Protein AF-A0AAJ1B984-F1 (afdb_monomer_lite)

pLDDT: mean 80.34, std 15.41, range [45.12, 97.44]

Foldseek 3Di:
DPPVVVVVVVVVVVVVVVVVPPPPPPVPVPPFKWWKDFPDFPAKDFLADPVRDTPDIDTDGQIDTPNHGDDDPDSVDDDHTDIDGHDDVVVPDPPVRVVVVVVVVVVVCVVVVD

Secondary structure (DSSP, 8-state):
-HHHHHHHHHHHHHHHHHHHHS--------TTEEEEEEEEEEEEEEEE-TTS-EEEEEEEEEEEETTEE-----TTS---SEEEE---GGGTS-HHHHHHHHHHHHHHHHHH--

Structure (mmCIF, N/CA/C/O backbone):
data_AF-A0AAJ1B984-F1
#
_entry.id   AF-A0AAJ1B984-F1
#
loop_
_atom_site.group_PDB
_atom_site.id
_atom_site.type_symbol
_atom_site.label_atom_id
_atom_site.label_alt_id
_atom_site.label_comp_id
_atom_site.label_asym_id
_atom_site.label_entity_id
_atom_site.label_seq_id
_atom_site.pdbx_PDB_ins_code
_atom_site.Cartn_x
_atom_site.Cartn_y
_atom_site.Cartn_z
_atom_site.occupancy
_atom_site.B_iso_or_equiv
_atom_site.auth_seq_id
_atom_site.auth_comp_id
_atom_site.auth_asym_id
_atom_site.auth_atom_id
_atom_site.pdbx_PDB_model_num
ATOM 1 N N . MET A 1 1 ? -5.817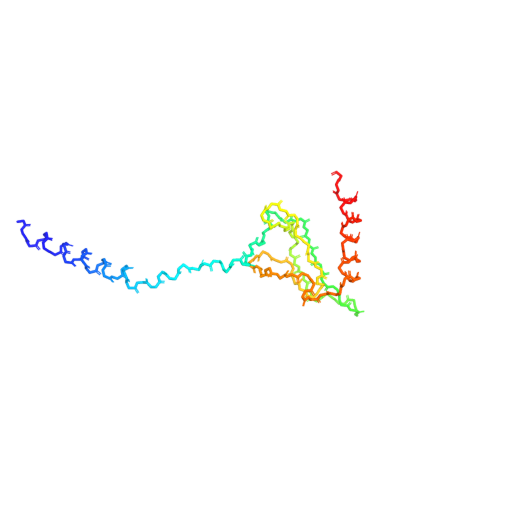 30.025 58.757 1.00 55.50 1 MET A N 1
ATOM 2 C CA . MET A 1 1 ? -6.156 29.257 57.532 1.00 55.50 1 MET A CA 1
ATOM 3 C C . MET A 1 1 ? -6.247 30.083 56.236 1.00 55.50 1 MET A C 1
ATOM 5 O O . MET A 1 1 ? -6.428 29.504 55.178 1.00 55.50 1 MET A O 1
ATOM 9 N N . THR A 1 2 ? -6.072 31.409 56.245 1.00 59.19 2 THR A N 1
ATOM 10 C CA . THR A 1 2 ? -6.345 32.275 55.072 1.00 59.19 2 THR A CA 1
ATOM 11 C C . THR A 1 2 ? -5.167 32.466 54.104 1.00 59.19 2 THR A C 1
ATOM 13 O O . THR A 1 2 ? -5.377 32.796 52.939 1.00 59.19 2 THR A O 1
ATOM 16 N N . LYS A 1 3 ? -3.920 32.249 5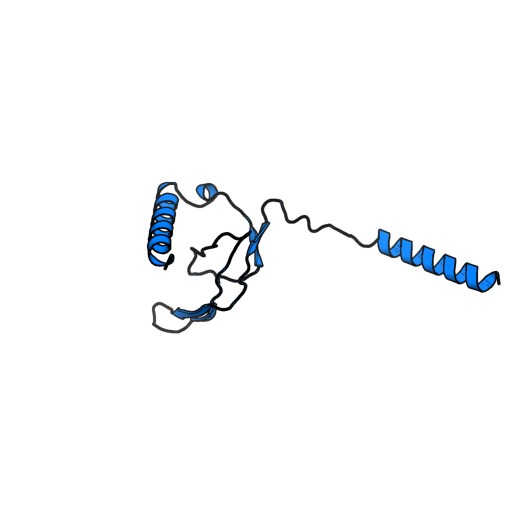4.553 1.00 58.09 3 LYS A N 1
ATOM 17 C CA . LYS A 1 3 ? -2.704 32.507 53.752 1.00 58.09 3 LYS A CA 1
ATOM 18 C C . LYS A 1 3 ? -2.345 31.357 52.800 1.00 58.09 3 LYS A C 1
ATOM 20 O O . LYS A 1 3 ? -1.936 31.611 51.673 1.00 58.09 3 LYS A O 1
ATOM 25 N N . MET A 1 4 ? -2.533 30.106 53.233 1.00 63.03 4 MET A N 1
ATOM 26 C CA . MET A 1 4 ? -2.300 28.926 52.384 1.00 63.03 4 MET A CA 1
ATOM 27 C C . MET A 1 4 ? -3.405 28.751 51.340 1.00 63.03 4 MET A C 1
ATOM 29 O O . MET A 1 4 ? -3.093 28.490 50.185 1.00 63.03 4 MET A O 1
ATOM 33 N N . LEU A 1 5 ? -4.667 29.005 51.708 1.00 63.28 5 LEU A N 1
ATOM 34 C CA . LEU A 1 5 ? -5.795 28.940 50.776 1.00 63.28 5 LEU A CA 1
ATOM 35 C C . LEU A 1 5 ? -5.663 29.975 49.648 1.00 63.28 5 LEU A C 1
ATOM 37 O O . LEU A 1 5 ? -5.831 29.631 48.486 1.00 63.28 5 LEU A O 1
ATOM 41 N N . LYS A 1 6 ? -5.244 31.212 49.964 1.00 58.22 6 LYS A N 1
ATOM 42 C CA . LYS A 1 6 ? -4.943 32.228 48.940 1.00 58.22 6 LYS A CA 1
ATOM 43 C C . LYS A 1 6 ? -3.823 31.794 47.994 1.00 58.22 6 LYS A C 1
ATOM 45 O O . LYS A 1 6 ? -3.972 31.963 46.793 1.00 58.22 6 LYS A O 1
ATOM 50 N N . ARG A 1 7 ? -2.735 31.204 48.507 1.00 61.41 7 ARG A N 1
ATOM 51 C CA . ARG A 1 7 ? -1.626 30.718 47.662 1.00 61.41 7 ARG A CA 1
ATOM 52 C C . ARG A 1 7 ? -2.047 29.561 46.758 1.00 61.41 7 ARG A C 1
ATOM 54 O O . ARG A 1 7 ? -1.621 29.523 45.609 1.00 61.41 7 ARG A O 1
ATOM 61 N N . LEU A 1 8 ? -2.910 28.671 47.248 1.00 65.56 8 LEU A N 1
ATOM 62 C CA . LEU A 1 8 ? -3.471 27.580 46.455 1.00 65.56 8 LEU A CA 1
ATOM 63 C C . LEU A 1 8 ? -4.377 28.122 45.339 1.00 65.56 8 LEU A C 1
ATOM 65 O O . LEU A 1 8 ? -4.204 27.756 44.183 1.00 65.56 8 LEU A O 1
ATOM 69 N N . CYS A 1 9 ? -5.279 29.056 45.660 1.00 60.91 9 CYS A N 1
ATOM 70 C CA . CYS A 1 9 ? -6.165 29.676 44.673 1.00 60.91 9 CYS A CA 1
ATOM 71 C C . CYS A 1 9 ? -5.389 30.458 43.605 1.00 60.91 9 CYS A C 1
ATOM 73 O O . CYS A 1 9 ? -5.721 30.359 42.429 1.00 60.91 9 CYS A O 1
ATOM 75 N N . THR A 1 10 ? -4.331 31.189 43.976 1.00 62.19 10 THR A N 1
ATOM 76 C CA . THR A 1 10 ? -3.473 31.879 42.998 1.00 62.19 10 THR A CA 1
ATOM 77 C C . THR A 1 10 ? -2.719 30.890 42.101 1.00 62.19 10 THR A C 1
ATOM 79 O O . THR A 1 10 ? -2.589 31.143 40.908 1.00 62.19 10 THR A O 1
ATOM 82 N N . GLY A 1 11 ? -2.279 29.745 42.637 1.00 60.19 11 GLY A N 1
ATOM 83 C CA . GLY A 1 11 ? -1.667 28.673 41.843 1.00 60.19 11 GLY A CA 1
ATOM 84 C C . GLY A 1 11 ? -2.640 28.021 40.854 1.00 60.19 11 GLY A C 1
ATOM 85 O O . GLY A 1 11 ? -2.296 27.838 39.690 1.00 60.19 11 GLY A O 1
ATOM 86 N N . PHE A 1 12 ? -3.876 27.742 41.282 1.00 61.12 12 PHE A N 1
ATOM 87 C CA . PHE A 1 12 ? -4.937 27.222 40.408 1.00 61.12 12 PHE A CA 1
ATOM 88 C C . PHE A 1 12 ? -5.330 28.214 39.304 1.00 61.12 12 PHE A C 1
ATOM 90 O O . PHE A 1 12 ? -5.505 27.811 38.157 1.00 61.12 12 PHE A O 1
ATOM 97 N N . LEU A 1 13 ? -5.421 29.508 39.626 1.00 60.53 13 LEU A N 1
ATOM 98 C CA . LEU A 1 13 ? -5.705 30.561 38.645 1.00 60.53 13 LEU A CA 1
ATOM 99 C C . LEU A 1 13 ? -4.591 30.677 37.593 1.00 60.53 13 LEU A C 1
ATOM 101 O O . LEU A 1 13 ? -4.893 30.800 36.410 1.00 60.53 13 LEU A O 1
ATOM 105 N N . ALA A 1 14 ? -3.322 30.569 38.003 1.00 59.88 14 ALA A N 1
ATOM 106 C CA . ALA A 1 14 ? -2.185 30.591 37.084 1.00 59.88 14 ALA A CA 1
ATOM 107 C C . ALA A 1 14 ? -2.136 29.350 36.168 1.00 59.88 14 ALA A C 1
ATOM 109 O O . ALA A 1 14 ? -1.814 29.463 34.985 1.00 59.88 14 ALA A O 1
ATOM 110 N N . LEU A 1 15 ? -2.500 28.170 36.682 1.00 58.72 15 LEU A N 1
ATOM 111 C CA . LEU A 1 15 ? -2.566 26.942 35.886 1.00 58.72 15 LEU A CA 1
ATOM 112 C C . LEU A 1 15 ? -3.706 26.991 34.856 1.00 58.72 15 LEU A C 1
ATOM 114 O O . LEU A 1 15 ? -3.508 26.596 33.709 1.00 58.72 15 LEU A O 1
ATOM 118 N N . ALA A 1 16 ? -4.864 27.545 35.231 1.00 56.91 16 ALA A N 1
ATOM 119 C CA . ALA A 1 16 ? -5.985 27.739 34.313 1.00 56.91 16 ALA A CA 1
ATOM 120 C C . ALA A 1 16 ? -5.607 28.648 33.130 1.00 56.91 16 ALA A C 1
ATOM 122 O O . ALA A 1 16 ? -5.941 28.332 31.991 1.00 56.91 16 ALA A O 1
ATOM 123 N N . THR A 1 17 ? -4.839 29.719 33.370 1.00 57.78 17 THR A N 1
ATOM 124 C CA . THR A 1 17 ? -4.358 30.604 32.294 1.00 57.78 17 THR A CA 1
ATOM 125 C C . THR A 1 17 ? -3.362 29.944 31.338 1.00 57.78 17 THR A C 1
ATOM 127 O O . THR A 1 17 ? -3.321 30.308 30.167 1.00 57.78 17 THR A O 1
ATOM 130 N N . VAL A 1 18 ? -2.576 28.960 31.792 1.00 58.00 18 VAL A N 1
ATOM 131 C CA . VAL A 1 18 ? -1.652 28.218 30.910 1.00 58.00 18 VAL A CA 1
ATOM 132 C C . VAL A 1 18 ? -2.416 27.218 30.041 1.00 58.00 18 VAL A C 1
ATOM 134 O O . VAL A 1 18 ? -2.117 27.086 28.859 1.00 58.00 18 VAL A O 1
ATOM 137 N N . VAL A 1 19 ? -3.448 26.568 30.587 1.00 58.03 19 VAL A N 1
ATOM 138 C CA . VAL A 1 19 ? -4.291 25.620 29.837 1.00 58.03 19 VAL A CA 1
ATOM 139 C C . VAL A 1 19 ? -5.097 26.321 28.738 1.00 58.03 19 VAL A C 1
ATOM 141 O O . VAL A 1 19 ? -5.263 25.751 27.665 1.00 58.03 19 VAL A O 1
ATOM 144 N N . THR A 1 20 ? -5.537 27.569 28.941 1.00 58.16 20 THR A N 1
ATOM 145 C CA . THR A 1 20 ? -6.234 28.336 27.887 1.00 58.16 20 THR A CA 1
ATOM 146 C C . THR A 1 20 ? -5.299 28.929 26.835 1.00 58.16 20 THR A C 1
ATOM 148 O O . THR A 1 20 ? -5.761 29.305 25.762 1.00 58.16 20 THR A O 1
ATOM 151 N N . ALA A 1 21 ? -4.004 29.049 27.136 1.00 55.97 21 ALA A N 1
ATOM 152 C CA . ALA A 1 21 ? -2.994 29.537 26.199 1.00 55.97 21 ALA A CA 1
ATOM 153 C C . ALA A 1 21 ? -2.289 28.409 25.432 1.00 55.97 21 ALA A C 1
ATOM 155 O O . ALA A 1 21 ? -1.535 28.699 24.504 1.00 55.97 21 ALA A O 1
ATOM 156 N N . LEU A 1 22 ? -2.518 27.139 25.791 1.00 50.94 22 LEU A N 1
ATOM 157 C CA . LEU A 1 22 ? -2.084 26.030 24.954 1.00 50.94 22 LEU A CA 1
ATOM 158 C C . LEU A 1 22 ? -2.905 26.079 23.661 1.00 50.94 22 LEU A C 1
ATOM 160 O O . LEU A 1 22 ? -4.132 25.956 23.730 1.00 50.94 22 LEU A O 1
ATOM 164 N N . PRO A 1 23 ? -2.268 26.231 22.486 1.00 45.12 23 PRO A N 1
ATOM 165 C CA . PRO A 1 23 ? -2.942 26.008 21.225 1.00 45.12 23 PRO A CA 1
ATOM 166 C C . PRO A 1 23 ? -3.313 24.527 21.175 1.00 45.12 23 PRO A C 1
ATOM 168 O O . PRO A 1 23 ? -2.566 23.679 20.698 1.00 45.12 23 PRO A O 1
ATOM 171 N N . THR A 1 24 ? -4.495 24.204 21.688 1.00 55.69 24 THR A N 1
ATOM 172 C CA . THR A 1 24 ? -5.230 23.021 21.276 1.00 55.69 24 THR A CA 1
ATOM 173 C C . THR A 1 24 ? -5.760 23.362 19.896 1.00 55.69 24 THR A C 1
ATOM 175 O O . THR A 1 24 ? -6.927 23.670 19.709 1.00 55.69 24 THR A O 1
ATOM 178 N N . THR A 1 25 ? -4.875 23.397 18.900 1.00 55.06 25 THR A N 1
ATOM 179 C CA . THR A 1 25 ? -5.341 23.116 17.554 1.00 55.06 25 THR A CA 1
ATOM 180 C C . THR A 1 25 ? -5.810 21.672 17.644 1.00 55.06 25 THR A C 1
ATOM 182 O O . THR A 1 25 ? -4.951 20.794 17.797 1.00 55.06 25 THR A O 1
ATOM 185 N N . PRO A 1 26 ? -7.124 21.371 17.626 1.00 51.56 26 PRO A N 1
ATOM 186 C CA . PRO A 1 26 ? -7.504 20.049 17.187 1.00 51.56 26 PRO A CA 1
ATOM 187 C C . PRO A 1 26 ? -6.782 19.889 15.855 1.00 51.56 26 PRO A C 1
ATOM 189 O O . PRO A 1 26 ? -6.962 20.695 14.937 1.00 51.56 26 PRO A O 1
ATOM 192 N N . VAL A 1 27 ? -5.906 18.893 15.759 1.00 50.97 27 VAL A N 1
ATOM 193 C CA . VAL A 1 27 ? -5.621 18.315 14.457 1.00 50.97 27 VAL A CA 1
ATOM 194 C C . VAL A 1 27 ? -6.957 17.703 14.077 1.00 50.97 27 VAL A C 1
ATOM 196 O O . VAL A 1 27 ? -7.240 16.545 14.361 1.00 50.97 27 VAL A O 1
ATOM 199 N N . HIS A 1 28 ? -7.855 18.540 13.554 1.00 46.94 28 HIS A N 1
ATOM 200 C CA . HIS A 1 28 ? -8.899 18.065 12.689 1.00 46.94 28 HIS A CA 1
ATOM 201 C C . HIS A 1 28 ? -8.106 17.306 11.648 1.00 46.94 28 HIS A C 1
ATOM 203 O O . HIS A 1 28 ? -7.372 17.926 10.875 1.00 46.94 28 HIS A O 1
ATOM 209 N N . ALA A 1 29 ? -8.168 15.974 11.710 1.00 48.97 29 ALA A N 1
ATOM 210 C CA . ALA A 1 29 ? -7.902 15.176 10.539 1.00 48.97 29 ALA A CA 1
ATOM 211 C C . ALA A 1 29 ? -8.664 15.910 9.441 1.00 48.97 29 ALA A C 1
ATOM 213 O O . ALA A 1 29 ? -9.886 16.086 9.531 1.00 48.97 29 ALA A O 1
ATOM 214 N N . GLU A 1 30 ? -7.917 16.513 8.515 1.00 49.88 30 GLU A N 1
ATOM 215 C CA . GLU A 1 30 ? -8.489 17.066 7.304 1.00 49.88 30 GLU A CA 1
ATOM 216 C C . GLU A 1 30 ? -9.494 16.009 6.848 1.00 49.88 30 GLU A C 1
ATOM 218 O O . GLU A 1 30 ? -9.142 14.834 6.862 1.00 49.88 30 GLU A O 1
ATOM 223 N N . SER A 1 31 ? -10.739 16.369 6.523 1.00 61.56 31 SER A N 1
ATOM 224 C CA . SER A 1 31 ? -11.832 15.414 6.202 1.00 61.56 31 SER A CA 1
ATOM 225 C C . SER A 1 31 ? -11.521 14.387 5.089 1.00 61.56 31 SER A C 1
ATOM 227 O O . SER A 1 31 ? -12.381 13.620 4.666 1.00 61.56 31 SER A O 1
ATOM 229 N N . LYS A 1 32 ? -10.289 14.398 4.586 1.00 77.12 32 LYS A N 1
ATOM 230 C CA . LYS A 1 32 ? -9.690 13.542 3.584 1.00 77.12 32 LYS A CA 1
ATOM 231 C C . LYS A 1 32 ? -8.542 12.685 4.129 1.00 77.12 32 LYS A C 1
ATOM 233 O O . LYS A 1 32 ? -7.933 12.000 3.329 1.00 77.12 32 LYS A O 1
ATOM 238 N N . GLN A 1 33 ? -8.170 12.717 5.405 1.00 87.62 33 GLN A N 1
ATOM 239 C CA . GLN A 1 33 ? -7.086 11.881 5.926 1.00 87.62 33 GLN A CA 1
ATOM 240 C C . GLN A 1 33 ? -7.618 10.590 6.539 1.00 87.62 33 GLN A C 1
ATOM 242 O O . GLN A 1 33 ? -8.492 10.625 7.398 1.00 87.62 33 GLN A O 1
ATOM 247 N N . TYR A 1 34 ? -7.030 9.468 6.132 1.00 88.56 34 TYR A N 1
ATOM 248 C CA . TYR A 1 34 ? -7.283 8.155 6.714 1.00 88.56 34 TYR A CA 1
ATOM 249 C C . TYR A 1 34 ? -6.029 7.612 7.369 1.00 88.56 34 TYR A C 1
ATOM 251 O O . TYR A 1 34 ? -4.922 7.796 6.860 1.00 88.56 34 TYR A O 1
ATOM 259 N N . TRP A 1 35 ? -6.202 6.924 8.489 1.00 91.19 35 TRP A N 1
ATOM 260 C CA . TRP A 1 35 ? -5.135 6.137 9.079 1.00 91.19 35 TRP A CA 1
ATOM 261 C C . TRP A 1 35 ? -5.108 4.761 8.413 1.00 91.19 35 TRP A C 1
ATOM 263 O O . TRP A 1 35 ? -6.121 4.072 8.370 1.00 91.19 35 TRP A O 1
ATOM 273 N N . THR A 1 36 ? -3.951 4.398 7.867 1.00 91.81 36 THR A N 1
ATOM 274 C CA . THR A 1 36 ? -3.666 3.035 7.405 1.00 91.81 36 THR A CA 1
ATOM 275 C C . THR A 1 36 ? -2.936 2.296 8.510 1.00 91.81 36 THR A C 1
ATOM 277 O O . THR A 1 36 ? -1.949 2.819 9.041 1.00 91.81 36 THR A O 1
ATOM 280 N N . GLU A 1 37 ? -3.380 1.090 8.840 1.00 92.12 37 GLU A N 1
ATOM 281 C CA . GLU A 1 37 ? -2.700 0.259 9.828 1.00 92.12 37 GLU A CA 1
ATOM 282 C C . GLU A 1 37 ? -2.733 -1.223 9.513 1.00 92.12 37 GLU A C 1
ATOM 284 O O . GLU A 1 37 ? -3.683 -1.732 8.930 1.00 92.12 37 GLU A O 1
ATOM 289 N N . SER A 1 38 ? -1.676 -1.900 9.947 1.00 91.62 38 SER A N 1
ATOM 290 C CA . SER A 1 38 ? -1.591 -3.350 9.993 1.00 91.62 38 SER A CA 1
ATOM 291 C C . SER A 1 38 ? -1.626 -3.817 11.438 1.00 91.62 38 SER A C 1
ATOM 293 O O . SER A 1 38 ? -0.831 -3.333 12.252 1.00 91.62 38 SER A O 1
ATOM 295 N N . ALA A 1 39 ? -2.507 -4.770 11.741 1.00 86.50 39 ALA A N 1
ATOM 296 C CA . ALA A 1 39 ? -2.598 -5.389 13.063 1.00 86.50 39 ALA A CA 1
ATOM 297 C C . ALA A 1 39 ? -1.422 -6.340 13.338 1.00 86.50 39 ALA A C 1
ATOM 299 O O . ALA A 1 39 ? -0.960 -6.457 14.474 1.00 86.50 39 ALA A O 1
ATOM 300 N N . GLU A 1 40 ? -0.907 -6.992 12.296 1.00 86.94 40 GLU A N 1
ATOM 301 C CA . GLU A 1 40 ? 0.185 -7.957 12.403 1.00 86.94 40 GLU A CA 1
ATOM 302 C C . GLU A 1 40 ? 1.180 -7.859 11.244 1.00 86.94 40 GLU A C 1
ATOM 304 O O . GLU A 1 40 ? 0.975 -7.136 10.270 1.00 86.94 40 GLU A O 1
ATOM 309 N N . ARG A 1 41 ? 2.305 -8.566 11.369 1.00 89.06 41 ARG A N 1
ATOM 310 C CA . ARG A 1 41 ? 3.259 -8.737 10.272 1.00 89.06 41 ARG A CA 1
ATOM 311 C C . ARG A 1 41 ? 2.887 -9.996 9.503 1.00 89.06 41 ARG A C 1
ATOM 313 O O . ARG A 1 41 ? 2.983 -11.083 10.065 1.00 89.06 41 ARG A O 1
ATOM 320 N N . VAL A 1 42 ? 2.587 -9.847 8.220 1.00 89.06 42 VAL A N 1
ATOM 321 C CA . VAL A 1 42 ? 2.250 -10.967 7.329 1.00 89.06 42 VAL A CA 1
ATOM 322 C C . VAL A 1 42 ? 3.449 -11.481 6.532 1.00 89.06 42 VAL A C 1
ATOM 324 O O . VAL A 1 42 ? 3.424 -12.602 6.037 1.00 89.06 42 VAL A O 1
ATOM 327 N N . GLY A 1 43 ? 4.542 -10.715 6.444 1.00 90.56 43 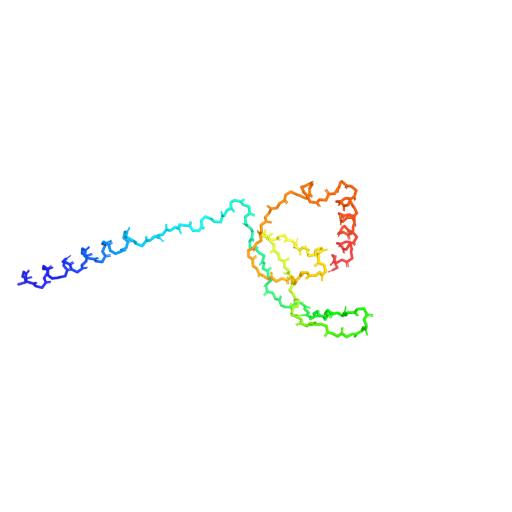GLY A N 1
ATOM 328 C CA . GLY A 1 43 ? 5.724 -11.156 5.705 1.00 90.56 43 GLY A CA 1
ATOM 329 C C . GLY A 1 43 ? 6.909 -10.197 5.743 1.00 90.56 43 GLY A C 1
ATOM 330 O O . GLY A 1 43 ? 7.015 -9.325 6.610 1.00 90.56 43 GLY A O 1
ATOM 331 N N . ILE A 1 44 ? 7.827 -10.395 4.797 1.00 90.00 44 ILE A N 1
ATOM 332 C CA . ILE A 1 44 ? 8.973 -9.524 4.521 1.00 90.00 44 ILE A CA 1
ATOM 333 C C . ILE A 1 44 ? 9.007 -9.286 3.009 1.00 90.00 44 ILE A C 1
ATOM 335 O O . ILE A 1 44 ? 8.943 -10.247 2.245 1.00 90.00 44 ILE A O 1
ATOM 339 N N . VAL A 1 45 ? 9.136 -8.027 2.594 1.00 88.31 45 VAL A N 1
ATOM 340 C CA . VAL A 1 45 ? 9.351 -7.639 1.195 1.00 88.31 45 VAL A CA 1
ATOM 341 C C . VAL A 1 45 ? 10.802 -7.230 0.998 1.00 88.31 45 VAL A C 1
ATOM 343 O O . VAL A 1 45 ? 11.354 -6.465 1.793 1.00 88.31 45 VAL A O 1
ATOM 346 N N . GLU A 1 46 ? 11.401 -7.706 -0.091 1.00 92.00 46 GLU A N 1
ATOM 347 C CA . GLU A 1 46 ? 12.692 -7.246 -0.599 1.00 92.00 46 GLU A CA 1
ATOM 348 C C . GLU A 1 46 ? 12.477 -6.482 -1.905 1.00 92.00 46 GLU A C 1
ATOM 350 O O . GLU A 1 46 ? 11.979 -7.024 -2.893 1.00 92.00 46 GLU A O 1
ATOM 355 N N . LYS A 1 47 ? 12.863 -5.205 -1.926 1.00 89.38 47 LYS A N 1
ATOM 356 C CA . LYS A 1 47 ? 12.855 -4.407 -3.148 1.00 89.38 47 LYS A CA 1
ATOM 357 C C . LYS A 1 47 ? 14.100 -4.743 -3.956 1.00 89.38 47 LYS A C 1
ATOM 359 O O . LYS A 1 47 ? 15.198 -4.313 -3.604 1.00 89.38 47 LYS A O 1
ATOM 364 N N . VAL A 1 48 ? 13.920 -5.481 -5.045 1.00 91.75 48 VAL A N 1
ATOM 365 C CA . VAL A 1 48 ? 15.005 -5.870 -5.954 1.00 91.75 48 VAL A CA 1
ATOM 366 C C . VAL A 1 48 ? 15.077 -4.900 -7.132 1.00 91.75 48 VAL A C 1
ATOM 368 O O . VAL A 1 48 ? 14.062 -4.550 -7.733 1.00 91.75 48 VAL A O 1
ATOM 371 N N . MET A 1 49 ? 16.285 -4.443 -7.446 1.00 91.50 49 MET A N 1
ATOM 372 C CA . MET A 1 49 ? 16.570 -3.549 -8.566 1.00 91.50 49 MET A CA 1
ATOM 373 C C . MET A 1 49 ? 16.756 -4.335 -9.871 1.00 91.50 49 MET A C 1
ATOM 375 O O . MET A 1 49 ? 16.963 -5.546 -9.865 1.00 91.50 49 MET A O 1
ATOM 379 N N . ASN A 1 50 ? 16.746 -3.638 -11.011 1.00 92.88 50 ASN A N 1
ATOM 380 C CA . ASN A 1 50 ? 16.911 -4.265 -12.332 1.00 92.88 50 ASN A CA 1
ATOM 381 C C . ASN A 1 50 ? 18.241 -5.024 -12.505 1.00 92.88 50 ASN A C 1
ATOM 383 O O . ASN A 1 50 ? 18.329 -5.913 -13.346 1.00 92.88 50 ASN A O 1
ATOM 387 N N . ASP A 1 51 ? 19.275 -4.670 -11.739 1.00 96.06 51 ASP A N 1
ATOM 388 C CA . ASP A 1 51 ? 20.576 -5.350 -11.730 1.00 96.06 51 ASP A CA 1
ATOM 389 C C . ASP A 1 51 ? 20.631 -6.556 -10.771 1.00 96.06 51 ASP A C 1
ATOM 391 O O . ASP A 1 51 ? 21.678 -7.186 -10.626 1.00 96.06 51 ASP A O 1
ATOM 395 N N . GLY A 1 52 ? 19.512 -6.888 -10.119 1.00 94.62 52 GLY A N 1
ATOM 396 C CA . GLY A 1 52 ? 19.391 -7.984 -9.161 1.00 94.62 52 GLY A CA 1
ATOM 397 C C . GLY A 1 52 ? 19.848 -7.645 -7.741 1.00 94.62 52 GLY A C 1
ATOM 398 O O . GLY A 1 52 ? 19.768 -8.505 -6.866 1.00 94.62 52 GLY A O 1
ATOM 399 N N . SER A 1 53 ? 20.313 -6.420 -7.476 1.00 96.56 53 SER A N 1
ATOM 400 C CA . SER A 1 53 ? 20.670 -5.996 -6.120 1.00 96.56 53 SER A CA 1
ATOM 401 C C . SER A 1 53 ? 19.432 -5.732 -5.254 1.00 96.56 53 SER A C 1
ATOM 403 O O . SER A 1 53 ? 18.386 -5.300 -5.742 1.00 96.56 53 SER A O 1
ATOM 405 N N . ILE A 1 54 ? 19.551 -5.974 -3.945 1.00 94.69 54 ILE A N 1
ATOM 406 C CA . ILE A 1 54 ? 18.498 -5.653 -2.973 1.00 94.69 54 ILE A CA 1
ATOM 407 C C . ILE A 1 54 ? 18.664 -4.191 -2.554 1.00 94.69 54 ILE A C 1
ATOM 409 O O . ILE A 1 54 ? 19.641 -3.829 -1.899 1.00 94.69 54 ILE A O 1
ATOM 413 N N . SER A 1 55 ? 17.699 -3.350 -2.922 1.00 91.50 55 SER A N 1
ATOM 414 C CA . SER A 1 55 ? 17.662 -1.939 -2.533 1.00 91.50 55 SER A CA 1
ATOM 415 C C . SER A 1 55 ? 17.204 -1.746 -1.093 1.00 91.50 55 SER A C 1
ATOM 417 O O . SER A 1 55 ? 17.689 -0.836 -0.422 1.00 91.50 55 SER A O 1
ATOM 419 N N . SER A 1 56 ? 16.229 -2.528 -0.633 1.00 90.00 56 SER A N 1
ATOM 420 C CA . SER A 1 56 ? 15.693 -2.433 0.724 1.00 90.00 56 SE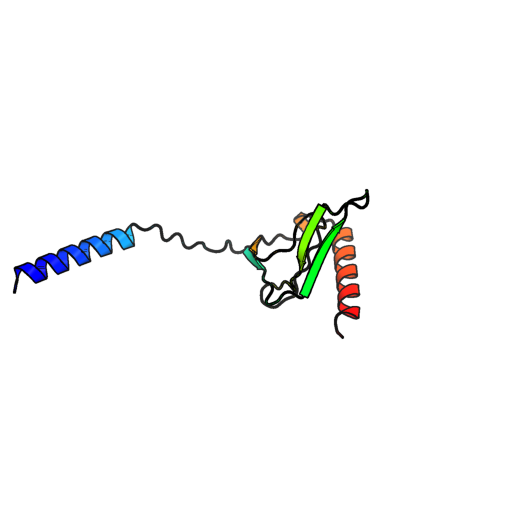R A CA 1
ATOM 421 C C . SER A 1 56 ? 14.946 -3.703 1.118 1.00 90.00 56 SER A C 1
ATOM 423 O O . SER A 1 56 ? 14.483 -4.459 0.265 1.00 90.00 56 SER A O 1
ATOM 425 N N . THR A 1 57 ? 14.799 -3.896 2.426 1.00 90.81 57 THR A N 1
ATOM 426 C CA . THR A 1 57 ? 13.991 -4.961 3.022 1.00 90.81 57 THR A CA 1
ATOM 427 C C . THR A 1 57 ? 13.078 -4.339 4.072 1.00 90.81 57 THR A C 1
ATOM 429 O O . THR A 1 57 ? 13.543 -3.538 4.890 1.00 90.81 57 THR A O 1
ATOM 432 N N . PHE A 1 58 ? 11.791 -4.680 4.075 1.00 87.25 58 PHE A N 1
ATOM 433 C CA . PHE A 1 58 ? 10.843 -4.180 5.072 1.00 87.25 58 PHE A CA 1
ATOM 434 C C . PHE A 1 58 ? 9.817 -5.237 5.487 1.00 87.25 58 PHE A C 1
ATOM 436 O O . PHE A 1 58 ? 9.582 -6.216 4.786 1.00 87.25 58 PHE A O 1
ATOM 443 N N . ASN A 1 59 ? 9.237 -5.049 6.675 1.00 88.38 59 ASN A N 1
ATOM 444 C CA . ASN A 1 59 ? 8.164 -5.905 7.174 1.00 88.38 59 ASN A CA 1
ATOM 445 C C . ASN A 1 59 ? 6.878 -5.609 6.404 1.00 88.38 59 ASN A C 1
ATOM 447 O O . ASN A 1 59 ? 6.450 -4.456 6.376 1.00 88.38 59 ASN A O 1
ATOM 451 N N . GLU A 1 60 ? 6.259 -6.651 5.860 1.00 87.69 60 GLU A N 1
ATOM 452 C CA . GLU A 1 60 ? 4.953 -6.552 5.216 1.00 87.69 60 GLU A CA 1
ATOM 453 C C . GLU A 1 60 ? 3.847 -6.674 6.256 1.00 87.69 60 GLU A C 1
ATOM 455 O O . GLU A 1 60 ? 3.882 -7.567 7.114 1.00 87.69 60 GLU A O 1
ATOM 460 N N . GLY A 1 61 ? 2.866 -5.784 6.166 1.00 89.44 61 GLY A N 1
ATOM 461 C CA . GLY A 1 61 ? 1.638 -5.830 6.945 1.00 89.44 61 GLY A CA 1
ATOM 462 C C . GLY A 1 61 ? 0.423 -6.030 6.043 1.00 89.44 61 GLY A C 1
ATOM 463 O O . GLY A 1 61 ? 0.456 -5.677 4.870 1.00 89.44 61 GLY A O 1
ATOM 464 N N . HIS A 1 62 ? -0.664 -6.558 6.600 1.00 90.31 62 HIS A N 1
ATOM 465 C CA . HIS A 1 62 ? -1.980 -6.483 5.972 1.00 90.31 62 HIS A CA 1
ATOM 466 C C . HIS A 1 62 ? -2.626 -5.162 6.387 1.00 90.31 62 HIS A C 1
ATOM 468 O O . HIS A 1 62 ? -3.155 -5.024 7.489 1.00 90.31 62 HIS A O 1
ATOM 474 N N . LEU A 1 63 ? -2.486 -4.154 5.528 1.00 91.19 63 LEU A N 1
ATOM 475 C CA . LEU A 1 63 ? -2.949 -2.805 5.826 1.00 91.19 63 LEU A CA 1
ATOM 476 C C . LEU A 1 63 ? -4.451 -2.693 5.583 1.00 91.19 63 LEU A C 1
ATOM 478 O O . LEU A 1 63 ? -4.955 -3.069 4.525 1.00 91.19 63 LEU A O 1
ATOM 482 N N . THR A 1 64 ? -5.129 -2.059 6.529 1.00 92.44 64 THR A N 1
ATOM 483 C CA . THR A 1 64 ? -6.549 -1.731 6.440 1.00 92.44 64 THR A CA 1
ATOM 484 C C . THR A 1 64 ? -6.782 -0.238 6.641 1.00 92.44 64 THR A C 1
ATOM 486 O O . THR A 1 64 ? -5.966 0.472 7.245 1.00 92.44 64 THR A O 1
ATOM 489 N N . VAL A 1 65 ? -7.899 0.248 6.105 1.00 91.00 65 VAL A N 1
ATOM 490 C CA . VAL A 1 65 ? -8.451 1.585 6.339 1.00 91.00 65 VAL A CA 1
ATOM 491 C C . VAL A 1 65 ? -9.911 1.414 6.711 1.00 91.00 65 VAL A C 1
ATOM 493 O O . VAL A 1 65 ? -10.687 0.903 5.915 1.00 91.00 65 VAL A O 1
ATOM 496 N N . GLU A 1 66 ? -10.289 1.833 7.919 1.00 89.12 66 GLU A N 1
ATOM 497 C CA . GLU A 1 66 ? -11.679 1.731 8.402 1.00 89.12 66 GLU A CA 1
ATOM 498 C C . GLU A 1 66 ? -12.264 0.301 8.326 1.00 89.12 66 GLU A C 1
ATOM 500 O O . GLU A 1 66 ? -13.473 0.125 8.223 1.00 89.12 66 GLU A O 1
ATOM 505 N N . GLY A 1 67 ? -11.407 -0.723 8.413 1.00 88.19 67 GLY A N 1
ATOM 506 C CA . GLY A 1 67 ? -11.793 -2.137 8.326 1.00 88.19 67 GLY A CA 1
ATOM 507 C C . GLY A 1 67 ? -11.809 -2.724 6.911 1.00 88.19 67 GLY A C 1
ATOM 508 O O . GLY A 1 67 ? -12.054 -3.916 6.775 1.00 88.19 67 GLY A O 1
ATOM 509 N N . GLU A 1 68 ? -11.518 -1.925 5.883 1.00 89.50 68 GLU A N 1
ATOM 510 C CA . GLU A 1 68 ? -11.403 -2.370 4.489 1.00 89.50 68 GLU A CA 1
ATOM 511 C C . GLU A 1 68 ? -9.939 -2.574 4.086 1.00 89.50 68 GLU A C 1
ATOM 513 O O . GLU A 1 68 ? -9.053 -1.835 4.531 1.00 89.50 68 GLU A O 1
ATOM 518 N N . ASP A 1 69 ? -9.689 -3.534 3.197 1.00 89.81 69 ASP A N 1
ATOM 519 C CA . ASP A 1 69 ? -8.353 -3.814 2.670 1.00 89.81 69 ASP A CA 1
ATOM 520 C C . ASP A 1 69 ? -7.793 -2.629 1.883 1.00 89.81 69 ASP A C 1
ATOM 522 O O . ASP A 1 69 ? -8.427 -2.088 0.971 1.00 89.81 69 ASP A O 1
ATOM 526 N N . ALA A 1 70 ? -6.555 -2.257 2.198 1.00 90.50 70 ALA A N 1
ATOM 527 C CA . ALA A 1 70 ? -5.826 -1.231 1.477 1.00 90.50 70 ALA A CA 1
ATOM 528 C C . ALA A 1 70 ? -4.716 -1.862 0.627 1.00 90.50 70 ALA A C 1
ATOM 530 O O . ALA A 1 70 ? -3.901 -2.638 1.120 1.00 90.50 70 ALA A O 1
ATOM 531 N N . TYR A 1 71 ? -4.639 -1.462 -0.643 1.00 88.94 71 TYR A N 1
ATOM 532 C CA . TYR A 1 71 ? -3.602 -1.907 -1.576 1.00 88.94 71 TYR A CA 1
ATOM 533 C C . TYR A 1 71 ? -2.659 -0.755 -1.932 1.00 88.94 71 TYR A C 1
ATOM 535 O O . TYR A 1 71 ? -3.102 0.354 -2.245 1.00 88.94 71 TYR A O 1
ATOM 543 N N . CYS A 1 72 ? -1.351 -1.023 -1.937 1.00 87.50 72 CYS A N 1
ATOM 544 C CA . CYS A 1 72 ? -0.361 -0.110 -2.502 1.00 87.50 72 CYS A CA 1
ATOM 545 C C . CYS A 1 72 ? -0.135 -0.440 -3.979 1.00 87.50 72 CYS A C 1
ATOM 547 O O . CYS A 1 72 ? 0.374 -1.506 -4.309 1.00 87.50 72 CYS A O 1
ATOM 549 N N . ILE A 1 73 ? -0.497 0.485 -4.866 1.00 86.00 73 ILE A N 1
ATOM 550 C CA . ILE A 1 73 ? -0.319 0.331 -6.321 1.00 86.00 73 ILE A CA 1
ATOM 551 C C . ILE A 1 73 ? 0.974 0.973 -6.846 1.00 86.00 73 ILE A C 1
ATOM 553 O O . ILE A 1 73 ? 1.263 0.901 -8.038 1.00 86.00 73 ILE A O 1
ATOM 557 N N . ASP A 1 74 ? 1.750 1.623 -5.976 1.00 86.88 74 ASP A N 1
ATOM 558 C CA . ASP A 1 74 ? 3.019 2.259 -6.329 1.00 86.88 74 ASP A CA 1
ATOM 559 C C . ASP A 1 74 ? 4.195 1.445 -5.784 1.00 86.88 74 ASP A C 1
ATOM 561 O O . ASP A 1 74 ? 4.523 1.506 -4.601 1.00 86.88 74 ASP A O 1
ATOM 565 N N . ILE A 1 75 ? 4.875 0.728 -6.680 1.00 82.25 75 ILE A N 1
ATOM 566 C CA . ILE A 1 75 ? 6.046 -0.106 -6.367 1.00 82.25 75 ILE A CA 1
ATOM 567 C C . ILE A 1 75 ? 7.231 0.683 -5.789 1.00 82.25 75 ILE A C 1
ATOM 569 O O . ILE A 1 75 ? 8.151 0.113 -5.198 1.00 82.25 75 ILE A O 1
ATOM 573 N N . ASN A 1 76 ? 7.254 2.004 -5.967 1.00 84.25 76 ASN A N 1
ATOM 574 C CA . ASN A 1 76 ? 8.323 2.842 -5.443 1.00 84.25 76 ASN A CA 1
ATOM 575 C C . ASN A 1 76 ? 8.036 3.402 -4.056 1.00 84.25 76 ASN A C 1
ATOM 577 O O . ASN A 1 76 ? 8.944 3.985 -3.461 1.00 84.25 76 ASN A O 1
ATOM 581 N N . THR A 1 77 ? 6.830 3.190 -3.537 1.00 85.38 77 THR A N 1
ATOM 582 C CA . THR A 1 77 ? 6.411 3.690 -2.236 1.00 85.38 77 THR A CA 1
ATOM 583 C C . THR A 1 77 ? 6.292 2.543 -1.238 1.00 85.38 77 THR A C 1
ATOM 585 O O . THR A 1 77 ? 5.530 1.600 -1.433 1.00 85.38 77 THR A O 1
ATOM 588 N N . ASP A 1 78 ? 7.015 2.656 -0.123 1.00 84.12 78 ASP A N 1
ATOM 589 C CA . ASP A 1 78 ? 6.914 1.693 0.972 1.00 84.12 78 ASP A CA 1
ATOM 590 C C . ASP A 1 78 ? 5.500 1.701 1.570 1.00 84.12 78 ASP A C 1
ATOM 592 O O . ASP A 1 78 ? 5.004 2.742 2.029 1.00 84.12 78 ASP A O 1
ATOM 596 N N . PHE A 1 79 ? 4.869 0.528 1.642 1.00 84.88 79 PHE A N 1
ATOM 597 C CA . PHE A 1 79 ? 3.538 0.408 2.218 1.00 84.88 79 PHE A CA 1
ATOM 598 C C . PHE A 1 79 ? 3.605 0.236 3.736 1.00 84.88 79 PHE A C 1
ATOM 600 O O . PHE A 1 79 ? 3.854 -0.838 4.270 1.00 84.88 79 PHE A O 1
ATOM 607 N N . LYS A 1 80 ? 3.454 1.357 4.443 1.00 86.62 80 LYS A N 1
ATOM 608 C CA . LYS A 1 80 ? 3.615 1.452 5.899 1.00 86.62 80 LYS A CA 1
ATOM 609 C C . LYS A 1 80 ? 2.426 2.157 6.535 1.00 86.62 80 LYS A C 1
ATOM 611 O O . LYS A 1 80 ? 1.867 3.080 5.922 1.00 86.62 80 LYS A O 1
ATOM 616 N N . ASN A 1 81 ? 2.142 1.780 7.785 1.00 90.06 81 ASN A N 1
ATOM 617 C CA . ASN A 1 81 ? 1.151 2.430 8.640 1.00 90.06 81 ASN A CA 1
ATOM 618 C C . ASN A 1 81 ? 1.376 3.947 8.670 1.00 90.06 81 ASN A C 1
ATOM 620 O O . ASN A 1 81 ? 2.514 4.427 8.659 1.00 90.06 81 ASN A O 1
ATOM 624 N N . GLY A 1 82 ? 0.293 4.709 8.737 1.00 91.12 82 GLY A N 1
ATOM 625 C CA . GLY A 1 82 ? 0.372 6.163 8.750 1.00 91.12 82 GLY A CA 1
ATOM 626 C C . GLY A 1 82 ? -0.879 6.844 8.220 1.00 91.12 82 GLY A C 1
ATOM 627 O O . GLY A 1 82 ? -1.739 6.214 7.602 1.00 91.12 82 GLY A O 1
ATOM 628 N N . TYR A 1 83 ? -0.941 8.162 8.404 1.00 90.44 83 TYR A N 1
ATOM 629 C CA . TYR A 1 83 ? -1.963 8.996 7.779 1.00 90.44 83 TYR A CA 1
ATOM 630 C C . TYR A 1 83 ? -1.725 9.107 6.270 1.00 90.44 83 TYR A C 1
ATOM 632 O O . TYR A 1 83 ? -0.611 9.394 5.827 1.00 90.44 83 TYR A O 1
ATOM 640 N N . LYS A 1 84 ? -2.782 8.910 5.483 1.00 88.88 84 LYS A N 1
ATOM 641 C CA . LYS A 1 84 ? -2.805 9.049 4.024 1.00 88.88 84 LYS A CA 1
ATOM 642 C C . LYS A 1 84 ? -3.891 10.034 3.618 1.00 88.88 84 LYS A C 1
ATOM 644 O O . LYS A 1 84 ? -4.966 10.054 4.208 1.00 88.88 84 LYS A O 1
ATOM 649 N N . THR A 1 85 ? -3.628 10.826 2.584 1.00 88.81 85 THR A N 1
ATOM 650 C CA . THR A 1 85 ? -4.609 11.759 2.021 1.00 88.81 85 THR A CA 1
ATOM 651 C C . THR A 1 85 ? -5.435 11.075 0.935 1.00 88.81 85 THR A C 1
ATOM 653 O O . THR A 1 85 ? -4.899 10.601 -0.066 1.00 88.81 85 THR A O 1
ATOM 656 N N . ARG A 1 86 ? -6.752 11.084 1.107 1.00 87.25 86 ARG A N 1
ATOM 657 C CA . ARG A 1 86 ? -7.766 10.672 0.144 1.00 87.25 86 ARG A CA 1
ATOM 658 C C . ARG A 1 86 ? -7.784 11.634 -1.036 1.00 87.25 86 ARG A C 1
ATOM 660 O O . ARG A 1 86 ? -7.946 12.845 -0.876 1.00 87.25 86 ARG A O 1
ATOM 667 N N . ALA A 1 87 ? -7.695 11.069 -2.228 1.00 87.31 87 ALA A N 1
ATOM 668 C CA . ALA A 1 87 ? -7.910 11.764 -3.484 1.00 87.31 87 ALA A CA 1
ATOM 669 C C . ALA A 1 87 ? -8.838 10.929 -4.367 1.00 87.31 87 ALA A C 1
ATOM 671 O O . ALA A 1 87 ? -8.862 9.705 -4.256 1.00 87.31 87 ALA A O 1
ATOM 672 N N . ASP A 1 88 ? -9.594 11.594 -5.236 1.00 89.50 88 ASP A N 1
ATOM 673 C CA . ASP A 1 88 ? -10.363 10.902 -6.266 1.00 89.50 88 ASP A CA 1
ATOM 674 C C . ASP A 1 88 ? -9.396 10.289 -7.288 1.00 89.50 88 ASP A C 1
ATOM 676 O O . ASP A 1 88 ? -8.493 10.980 -7.770 1.00 89.50 88 ASP A O 1
ATOM 680 N N . ALA A 1 89 ? -9.561 9.008 -7.619 1.00 89.62 89 ALA A N 1
ATOM 681 C CA . ALA A 1 89 ? -8.691 8.326 -8.575 1.00 89.62 89 ALA A CA 1
ATOM 682 C C . ALA A 1 89 ? -8.706 9.011 -9.954 1.00 89.62 89 ALA A C 1
ATOM 684 O O . ALA A 1 89 ? -7.654 9.150 -10.576 1.00 89.62 89 ALA A O 1
ATOM 685 N N . SER A 1 90 ? -9.857 9.547 -10.380 1.00 93.69 90 SER A N 1
ATOM 686 C CA . SER A 1 90 ? -10.011 10.274 -11.652 1.00 93.69 90 SER A CA 1
ATOM 687 C C . SER A 1 90 ? -9.221 11.584 -11.706 1.00 93.69 90 SER A C 1
ATOM 689 O O . SER A 1 90 ? -8.955 12.107 -12.785 1.00 93.69 90 SER A O 1
ATOM 691 N N . SER A 1 91 ? -8.782 12.105 -10.553 1.00 93.19 91 SER A N 1
ATOM 692 C CA . SER A 1 91 ? -7.878 13.260 -10.501 1.00 93.19 91 SER A CA 1
ATOM 693 C C . SER A 1 91 ? -6.412 12.908 -10.786 1.00 93.19 91 SER A C 1
ATOM 695 O O . SER A 1 91 ? -5.594 13.813 -10.946 1.00 93.19 91 SER A O 1
ATOM 697 N N . ARG A 1 92 ? -6.061 11.613 -10.819 1.00 89.44 92 ARG A N 1
ATOM 698 C CA . ARG A 1 92 ? -4.677 11.121 -10.956 1.00 89.44 92 ARG A CA 1
ATOM 699 C C . ARG A 1 92 ? -4.481 10.088 -12.067 1.00 89.44 92 ARG A C 1
ATOM 701 O O . ARG A 1 92 ? -3.345 9.885 -12.483 1.00 89.44 92 ARG A O 1
ATOM 708 N N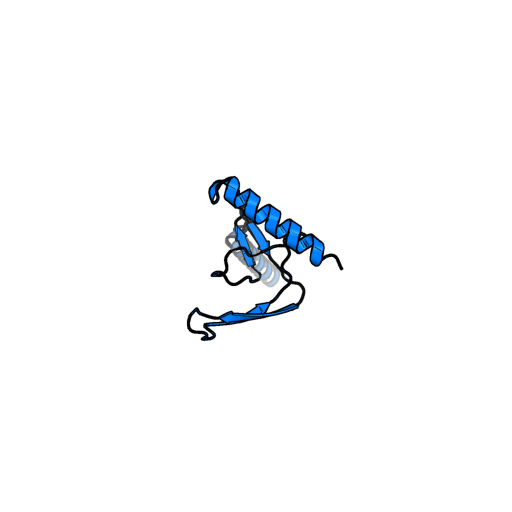 . MET A 1 93 ? -5.547 9.432 -12.520 1.00 92.44 93 MET A N 1
ATOM 709 C CA . MET A 1 93 ? -5.516 8.328 -13.482 1.00 92.44 93 MET A CA 1
ATOM 710 C C . MET A 1 93 ? -6.641 8.488 -14.509 1.00 92.44 93 MET A C 1
ATOM 712 O O . MET A 1 93 ? -7.694 9.047 -14.198 1.00 92.44 93 MET A O 1
ATOM 716 N N . SER A 1 94 ? -6.429 7.996 -15.733 1.00 96.12 94 SER A N 1
ATOM 717 C CA . SER A 1 94 ? -7.496 7.925 -16.737 1.00 96.12 94 SER A CA 1
ATOM 718 C C . SER A 1 94 ? -8.534 6.855 -16.376 1.00 96.12 94 SER A C 1
ATOM 720 O O . SER A 1 94 ? -8.272 5.971 -15.561 1.00 96.12 94 SER A O 1
ATOM 722 N N . ALA A 1 95 ? -9.709 6.906 -17.009 1.00 96.50 95 ALA A N 1
ATOM 723 C CA . ALA A 1 95 ? -10.749 5.895 -16.813 1.00 96.50 95 ALA A CA 1
ATOM 724 C C . ALA A 1 95 ? -10.253 4.475 -17.147 1.00 96.50 95 ALA A C 1
ATOM 726 O O . ALA A 1 95 ? -10.500 3.553 -16.374 1.00 96.50 95 ALA A O 1
ATOM 727 N N . ASP A 1 96 ? -9.496 4.323 -18.237 1.00 97.44 96 ASP A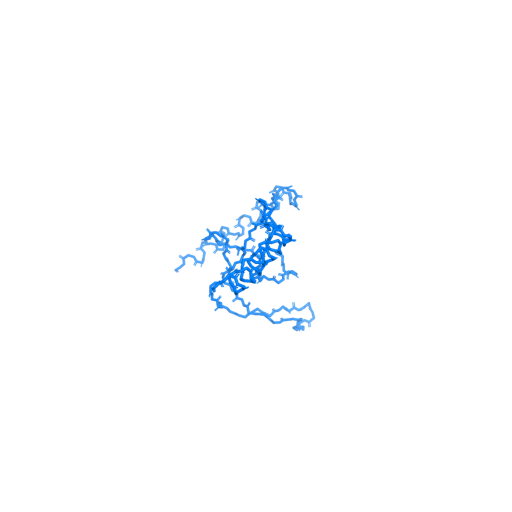 N 1
ATOM 728 C CA . ASP A 1 96 ? -8.926 3.033 -18.644 1.00 97.44 96 ASP A CA 1
ATOM 729 C C . ASP A 1 96 ? -7.937 2.508 -17.593 1.00 97.44 96 ASP A C 1
ATOM 731 O O . ASP A 1 96 ? -8.042 1.367 -17.157 1.00 97.44 96 ASP A O 1
ATOM 735 N N . GLN A 1 97 ? -7.044 3.367 -17.085 1.00 94.69 97 GLN A N 1
ATOM 736 C CA . GLN A 1 97 ? -6.100 2.983 -16.031 1.00 94.69 97 GLN A CA 1
ATOM 737 C C . GLN A 1 97 ? -6.808 2.578 -14.731 1.00 94.69 97 GLN A C 1
ATOM 739 O O . GLN A 1 97 ? -6.365 1.659 -14.044 1.00 94.69 97 GLN A O 1
ATOM 744 N N . ILE A 1 98 ? -7.895 3.267 -14.373 1.00 94.00 98 ILE A N 1
ATOM 745 C CA . ILE A 1 98 ? -8.708 2.915 -13.202 1.00 94.00 98 ILE A CA 1
ATOM 746 C C . ILE A 1 98 ? -9.365 1.549 -13.411 1.00 94.00 98 ILE A C 1
ATOM 748 O O . ILE A 1 98 ? -9.355 0.730 -12.494 1.00 94.00 98 ILE A O 1
ATOM 752 N N . SER A 1 99 ? -9.897 1.290 -14.608 1.00 95.81 99 SER A N 1
ATOM 753 C CA . SER A 1 99 ? -10.503 0.004 -14.960 1.00 95.81 99 SER A CA 1
ATOM 754 C C . SER A 1 99 ? -9.494 -1.143 -14.879 1.00 95.81 99 SER A C 1
ATOM 756 O O . SER A 1 99 ? -9.804 -2.185 -14.306 1.00 95.81 99 SER A O 1
ATOM 758 N N . ASP A 1 100 ? -8.279 -0.947 -15.391 1.00 94.88 100 ASP A N 1
ATOM 759 C CA . ASP A 1 100 ? -7.225 -1.967 -15.364 1.00 94.88 100 ASP A CA 1
ATOM 760 C C . ASP A 1 100 ? -6.793 -2.313 -13.930 1.00 94.88 100 ASP A C 1
ATOM 762 O O . ASP A 1 100 ? -6.628 -3.488 -13.583 1.00 94.88 100 ASP A O 1
ATOM 766 N N . VAL A 1 101 ? -6.647 -1.301 -13.064 1.00 91.94 101 VAL A N 1
ATOM 767 C CA . VAL A 1 101 ? -6.339 -1.514 -11.641 1.00 91.94 101 VAL A CA 1
ATOM 768 C C . VAL A 1 101 ? -7.495 -2.212 -10.929 1.00 91.94 101 VAL A C 1
ATOM 770 O O . VAL A 1 101 ? -7.254 -3.155 -10.179 1.00 91.94 101 VAL A O 1
ATOM 773 N N . ALA A 1 102 ? -8.739 -1.794 -11.176 1.00 91.94 102 ALA A N 1
ATOM 774 C CA . ALA A 1 102 ? -9.914 -2.419 -10.573 1.00 91.94 102 ALA A CA 1
ATOM 775 C C . ALA A 1 102 ? -10.013 -3.907 -10.944 1.00 91.94 102 ALA A C 1
ATOM 777 O O . ALA A 1 102 ? -10.158 -4.743 -10.055 1.00 91.94 102 ALA A O 1
ATOM 778 N N . LEU A 1 103 ? -9.828 -4.243 -12.226 1.00 94.50 103 LEU A N 1
ATOM 779 C CA . LEU A 1 103 ? -9.829 -5.626 -12.705 1.00 94.50 103 LEU A CA 1
ATOM 780 C C . LEU A 1 103 ? -8.706 -6.455 -12.067 1.00 94.50 103 LEU A C 1
ATOM 782 O O . LEU A 1 103 ? -8.913 -7.605 -11.684 1.00 94.50 103 LEU A O 1
ATOM 786 N N . SER A 1 104 ? -7.517 -5.867 -11.918 1.00 91.94 104 SER A N 1
ATOM 787 C CA . SER A 1 104 ? -6.379 -6.533 -11.275 1.00 91.94 104 SER A CA 1
ATOM 788 C C . SER A 1 104 ? -6.651 -6.826 -9.796 1.00 91.94 104 SER A C 1
ATOM 790 O O . SER A 1 104 ? -6.301 -7.899 -9.307 1.00 91.94 104 SER A O 1
ATOM 792 N N . ILE A 1 105 ? -7.302 -5.902 -9.083 1.00 90.00 105 ILE A N 1
ATOM 793 C CA . ILE A 1 105 ? -7.680 -6.093 -7.677 1.00 90.00 105 ILE A CA 1
ATOM 794 C C . ILE A 1 105 ? -8.779 -7.155 -7.548 1.00 90.00 105 ILE A C 1
ATOM 796 O O . ILE A 1 105 ? -8.681 -8.006 -6.668 1.00 90.00 105 ILE A O 1
ATOM 800 N N . GLU A 1 106 ? -9.793 -7.156 -8.420 1.00 90.75 106 GLU A N 1
ATOM 801 C CA . GLU A 1 106 ? -10.819 -8.212 -8.439 1.00 90.75 106 GLU A CA 1
ATOM 802 C C . GLU A 1 106 ? -10.207 -9.596 -8.663 1.00 90.75 106 GLU A C 1
ATOM 804 O O . GLU A 1 106 ? -10.545 -10.544 -7.953 1.00 90.75 106 GLU A O 1
ATOM 809 N N . TYR A 1 107 ? -9.260 -9.697 -9.600 1.00 89.56 107 TYR A N 1
ATOM 810 C CA . TYR A 1 107 ? -8.516 -10.928 -9.828 1.00 89.56 107 TYR A CA 1
ATOM 811 C C . TYR A 1 107 ? -7.777 -11.370 -8.563 1.00 89.56 107 TYR A C 1
ATOM 813 O O . TYR A 1 107 ? -7.910 -12.519 -8.163 1.00 89.56 107 TYR A O 1
ATOM 821 N N . VAL A 1 108 ? -7.039 -10.479 -7.891 1.00 86.88 108 VAL A N 1
ATOM 822 C CA . VAL A 1 108 ? -6.340 -10.825 -6.640 1.00 86.88 108 VAL A CA 1
ATOM 823 C C . VAL A 1 108 ? -7.323 -11.337 -5.586 1.00 86.88 108 VAL A C 1
ATOM 825 O O . VAL A 1 108 ? -7.089 -12.408 -5.031 1.00 86.88 108 VAL A O 1
ATOM 828 N N . LYS A 1 109 ? -8.446 -10.637 -5.375 1.00 85.94 109 LYS A N 1
ATOM 829 C CA . LYS A 1 109 ? -9.470 -11.021 -4.391 1.00 85.94 109 LYS A CA 1
ATOM 830 C C . LYS A 1 109 ? -9.999 -12.437 -4.607 1.00 85.94 109 LYS A C 1
ATOM 832 O O . LYS A 1 109 ? -10.093 -13.212 -3.660 1.00 85.94 109 LYS A O 1
ATOM 837 N N . GLN A 1 110 ? -10.241 -12.814 -5.864 1.00 86.75 110 GLN A N 1
ATOM 838 C CA . GLN A 1 110 ? -10.711 -14.155 -6.220 1.00 86.75 110 GLN A CA 1
ATOM 839 C C . GLN A 1 110 ? -9.791 -15.282 -5.714 1.00 86.75 110 GLN A C 1
ATOM 841 O O . GLN A 1 110 ? -10.267 -16.386 -5.453 1.00 86.75 110 GLN A O 1
ATOM 846 N N . TYR A 1 111 ? -8.488 -15.023 -5.585 1.00 82.75 111 TYR A N 1
ATOM 847 C CA . TYR A 1 111 ? -7.505 -16.018 -5.152 1.00 82.75 111 TYR A CA 1
ATOM 848 C C . TYR A 1 111 ? -7.021 -15.822 -3.710 1.00 82.75 111 TYR A C 1
ATOM 850 O O . TYR A 1 111 ? -6.326 -16.699 -3.198 1.00 82.75 111 TYR A O 1
ATOM 858 N N . THR A 1 112 ? -7.371 -14.714 -3.050 1.00 74.88 112 THR A N 1
ATOM 859 C CA . THR A 1 112 ? -7.035 -14.472 -1.637 1.00 74.88 112 THR A CA 1
ATOM 860 C C . THR A 1 112 ? -8.137 -14.893 -0.665 1.00 74.88 112 THR A C 1
ATOM 862 O O . THR A 1 112 ? -7.817 -15.169 0.485 1.00 74.88 112 THR A O 1
ATOM 865 N N . ASP A 1 113 ? -9.394 -15.011 -1.110 1.00 63.50 113 ASP A N 1
ATOM 866 C CA . ASP A 1 113 ? -10.557 -15.408 -0.286 1.00 63.50 113 ASP A CA 1
ATOM 867 C C . ASP A 1 113 ? -10.612 -16.931 0.030 1.00 63.50 113 ASP A C 1
ATOM 869 O O . ASP A 1 113 ? -11.660 -17.568 -0.101 1.00 63.50 113 ASP A O 1
ATOM 873 N N . SER A 1 114 ? -9.479 -17.546 0.404 1.00 52.56 114 SER A N 1
ATOM 874 C CA . SER A 1 114 ? -9.378 -18.978 0.772 1.00 52.56 114 SER A CA 1
ATOM 875 C C . SER A 1 114 ? -9.573 -19.252 2.262 1.00 52.56 114 SER A C 1
ATOM 877 O O . SER A 1 114 ? -8.997 -18.504 3.081 1.00 52.56 114 SER A O 1
#

Radius of gyration: 24.84 Å; chains: 1; bounding box: 32×52×76 Å

Organism: Mediterraneibacter gnavus (NCBI:txid33038)

Sequence (114 aa):
MTKMLKRLCTGFLALATVVTALPTTPVHAESKQYWTESAERVGIVEKVMNDGSISSTFNEGHLTVEGEDAYCIDINTDFKNGYKTRADASSRMSADQISDVALSIEYVKQYTDS